Protein AF-A0A654TFN1-F1 (afdb_monomer)

Secondary structure (DSSP, 8-state):
-----SS-SHHHHHHHHHHHHHHHHHHHTTT-SS---------EE--STT--EE--GGG-------------

Radius of gyration: 17.12 Å; Cα contacts (8 Å, |Δi|>4): 31; chains: 1; bounding box: 34×25×50 Å

Foldseek 3Di:
DDDDDQDFCQVVQLVVVVVVVVVVCVVCCVPDVPDDDDDSDDAWDADDPVHTDGDDPPPPDPPDDDDPPDDD

Organism: Mycobacterium tuberculosis (NCBI:txid1773)

Mean predicted aligned error: 11.74 Å

pLDDT: mean 72.8, std 13.37, range [46.03, 93.56]

Sequence (72 aa):
MTTVARTGVEMEALTAVTVTALTVYDMCKAVDRAMTITDIRLDEKSGGRSGHYRRHDADVKPSDGGSTEDGC

Solvent-accessible surface area (backbone atoms only — not comparable to full-atom values): 5157 Å² total; per-residue (Å²): 139,89,80,95,60,100,60,83,64,64,65,60,54,55,51,52,52,51,54,52,52,51,51,52,44,68,72,40,47,84,82,48,80,80,76,76,92,72,89,87,71,84,57,70,45,83,61,70,100,83,43,74,46,67,67,74,82,88,77,74,70,83,83,80,83,78,88,80,85,76,87,129

InterPro domains:
  IPR002820 Molybdopterin cofactor biosynthesis C (MoaC) domain [PF01967] (2-48)
  IPR036522 Molybdopterin cofactor biosynthesis C (MoaC) domain superfamily [G3DSA:3.30.70.640] (1-63)
  IPR036522 Molybdopterin cofactor biosynthesis C (MoaC) domain superfamily [SSF55040] (2-53)

Structure (mmCIF, N/CA/C/O backbone):
data_AF-A0A654TFN1-F1
#
_entry.id   AF-A0A654TFN1-F1
#
loop_
_atom_site.group_PDB
_atom_site.id
_atom_site.type_symbol
_atom_site.label_atom_id
_atom_site.label_alt_id
_atom_site.label_comp_id
_atom_site.label_asym_id
_atom_site.label_entity_id
_atom_site.label_seq_id
_atom_site.pdbx_PDB_ins_code
_atom_site.Cartn_x
_atom_site.Cartn_y
_atom_site.Cartn_z
_atom_site.occupancy
_atom_site.B_iso_or_equiv
_atom_site.auth_seq_id
_atom_site.auth_comp_id
_atom_site.auth_asym_id
_atom_site.auth_atom_id
_atom_site.pdbx_PDB_model_num
ATOM 1 N N . MET A 1 1 ? 3.470 8.994 -12.234 1.00 49.09 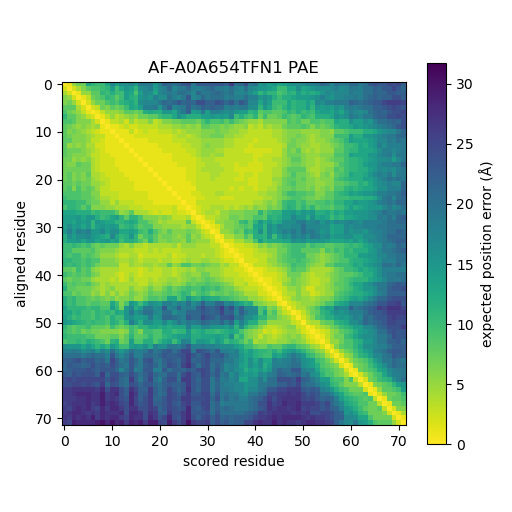1 MET A N 1
ATOM 2 C CA . MET A 1 1 ? 4.843 9.537 -12.308 1.00 49.09 1 MET A CA 1
ATOM 3 C C . MET A 1 1 ? 5.645 8.634 -13.229 1.00 49.09 1 MET A C 1
ATOM 5 O O . MET A 1 1 ? 5.702 7.445 -12.959 1.00 49.09 1 MET A O 1
ATOM 9 N N . THR A 1 2 ? 6.166 9.146 -14.343 1.00 51.22 2 THR A N 1
ATOM 10 C CA . THR A 1 2 ? 6.922 8.346 -15.324 1.00 51.22 2 THR A CA 1
ATOM 11 C C . THR A 1 2 ? 8.393 8.733 -15.248 1.00 51.22 2 THR A C 1
ATOM 13 O O . THR A 1 2 ? 8.746 9.876 -15.535 1.00 51.22 2 THR A O 1
ATOM 16 N N . THR A 1 3 ? 9.248 7.806 -14.839 1.00 58.22 3 THR A N 1
ATOM 17 C CA . THR A 1 3 ? 10.692 8.012 -14.680 1.00 58.22 3 THR A CA 1
ATOM 18 C C . THR A 1 3 ? 11.448 7.162 -15.698 1.00 58.22 3 THR A C 1
ATOM 20 O O . THR A 1 3 ? 11.108 6.006 -15.945 1.00 58.22 3 THR A O 1
ATOM 23 N N . VAL A 1 4 ? 12.481 7.738 -16.318 1.00 59.03 4 VAL A N 1
ATOM 24 C CA . VAL A 1 4 ? 13.339 7.043 -17.291 1.00 59.03 4 VAL A CA 1
ATOM 25 C C . VAL A 1 4 ? 14.623 6.631 -16.573 1.00 59.03 4 VAL A C 1
ATOM 27 O O . VAL A 1 4 ? 15.598 7.378 -16.546 1.00 59.03 4 VAL A O 1
ATOM 30 N N . ALA A 1 5 ? 14.605 5.460 -15.936 1.00 62.12 5 ALA A N 1
ATOM 31 C CA . ALA A 1 5 ? 15.746 4.893 -15.214 1.00 62.12 5 ALA A CA 1
ATOM 32 C C . ALA A 1 5 ? 16.140 3.518 -15.784 1.00 62.12 5 ALA A C 1
ATOM 34 O O . ALA A 1 5 ? 15.344 2.841 -16.435 1.00 62.12 5 ALA A O 1
ATOM 35 N N . ARG A 1 6 ? 17.398 3.097 -15.566 1.00 61.22 6 ARG A N 1
ATOM 36 C CA . ARG A 1 6 ? 17.891 1.770 -16.006 1.00 61.22 6 ARG A CA 1
ATOM 37 C C . ARG A 1 6 ? 17.255 0.621 -15.216 1.00 61.22 6 ARG A C 1
ATOM 39 O O . ARG A 1 6 ? 17.237 -0.506 -15.706 1.00 61.22 6 ARG A O 1
ATOM 46 N N . THR A 1 7 ? 16.756 0.910 -14.018 1.00 67.56 7 THR A N 1
ATOM 47 C CA . THR A 1 7 ? 15.994 0.010 -13.149 1.00 67.56 7 THR A CA 1
ATOM 48 C C . THR A 1 7 ? 14.524 0.424 -13.167 1.00 67.56 7 THR A C 1
ATOM 50 O O . THR A 1 7 ? 14.215 1.591 -13.404 1.00 67.56 7 THR A O 1
ATOM 53 N N . GLY A 1 8 ? 13.611 -0.530 -12.970 1.00 70.75 8 GLY A N 1
ATOM 54 C CA . GLY A 1 8 ? 12.199 -0.194 -12.797 1.00 70.75 8 GLY A CA 1
ATOM 55 C C . GLY A 1 8 ? 11.976 0.590 -11.501 1.00 70.75 8 GLY A C 1
ATOM 56 O O . GLY A 1 8 ? 12.840 0.591 -10.624 1.00 70.75 8 GLY A O 1
ATOM 57 N N . VAL A 1 9 ? 10.832 1.278 -11.422 1.00 79.00 9 VAL A N 1
ATOM 58 C CA . VAL A 1 9 ? 10.440 2.087 -10.257 1.00 79.00 9 VAL A CA 1
ATOM 59 C C . VAL A 1 9 ? 9.414 1.412 -9.349 1.00 79.00 9 VAL A C 1
ATOM 61 O O . VAL A 1 9 ? 8.558 2.055 -8.737 1.00 79.00 9 VAL A O 1
ATOM 64 N N . GLU A 1 10 ? 9.449 0.082 -9.295 1.00 80.75 10 GLU A N 1
ATOM 65 C CA . GLU A 1 10 ? 8.529 -0.697 -8.467 1.00 80.75 10 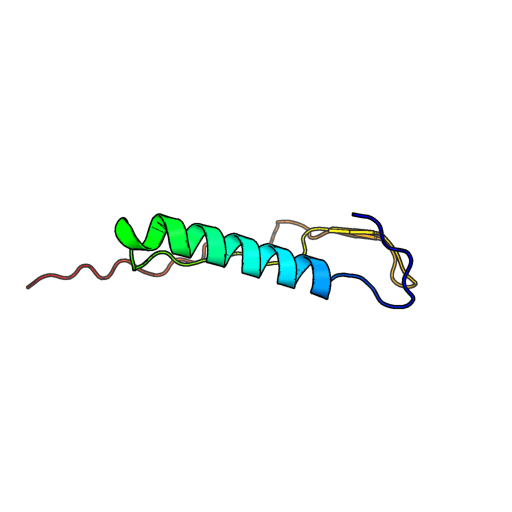GLU A CA 1
ATOM 66 C C . GLU A 1 10 ? 8.711 -0.369 -6.979 1.00 80.75 10 GLU A C 1
ATOM 68 O O . GLU A 1 10 ? 7.734 -0.270 -6.236 1.00 80.75 10 GLU A O 1
ATOM 73 N N . MET A 1 11 ? 9.957 -0.151 -6.553 1.00 85.75 11 MET A N 1
ATOM 74 C CA . MET A 1 11 ? 10.292 0.122 -5.156 1.00 85.75 11 MET A CA 1
ATOM 75 C C . MET A 1 11 ? 9.863 1.525 -4.726 1.00 85.75 11 MET A C 1
ATOM 77 O O . MET A 1 11 ? 9.384 1.687 -3.606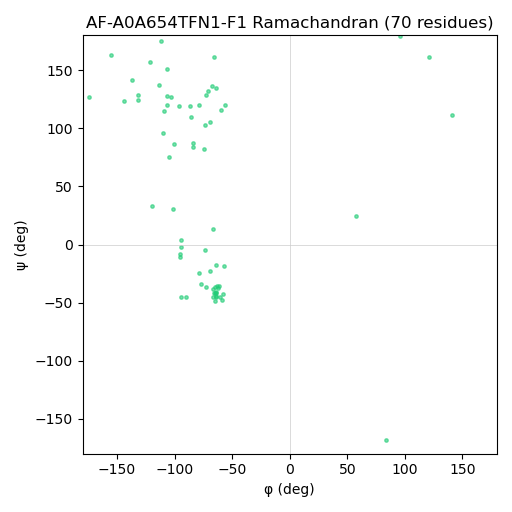 1.00 85.75 11 MET A O 1
ATOM 81 N N . GLU A 1 12 ? 9.964 2.529 -5.598 1.00 86.19 12 GLU A N 1
ATOM 82 C CA . GLU A 1 12 ? 9.469 3.881 -5.332 1.00 86.19 12 GLU A CA 1
ATOM 83 C C . GLU A 1 12 ? 7.945 3.889 -5.197 1.00 86.19 12 GLU A C 1
ATOM 85 O O . GLU A 1 12 ? 7.418 4.525 -4.284 1.00 86.19 12 GLU A O 1
ATOM 90 N N . ALA A 1 13 ? 7.238 3.142 -6.052 1.00 85.56 13 ALA A N 1
ATOM 91 C CA . ALA A 1 13 ? 5.783 3.029 -5.986 1.00 85.56 13 ALA A CA 1
ATOM 92 C C . ALA A 1 13 ? 5.314 2.348 -4.686 1.00 85.56 13 ALA A C 1
ATOM 94 O O . ALA A 1 13 ? 4.451 2.882 -3.985 1.00 85.56 13 ALA A O 1
ATOM 95 N N . LEU A 1 14 ? 5.911 1.205 -4.325 1.00 87.62 14 LEU A N 1
ATOM 96 C CA . LEU A 1 14 ? 5.561 0.471 -3.102 1.00 87.62 14 LEU A CA 1
ATOM 97 C C . LEU A 1 14 ? 5.942 1.243 -1.833 1.00 87.62 14 LEU A C 1
ATOM 99 O O . LEU A 1 14 ? 5.186 1.264 -0.859 1.00 87.62 14 LEU A O 1
ATOM 103 N N . THR A 1 15 ? 7.088 1.922 -1.842 1.00 89.94 15 THR A N 1
ATOM 104 C CA . THR A 1 15 ? 7.514 2.737 -0.697 1.00 89.94 1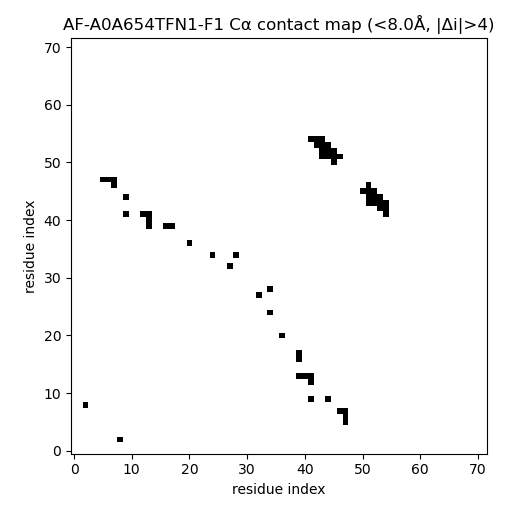5 THR A CA 1
ATOM 105 C C . THR A 1 15 ? 6.580 3.929 -0.507 1.00 89.94 15 THR A C 1
ATOM 107 O O . THR A 1 15 ? 6.136 4.176 0.614 1.00 89.94 15 THR A O 1
ATOM 110 N N . ALA A 1 16 ? 6.219 4.632 -1.587 1.00 89.69 16 ALA A N 1
ATOM 111 C CA . ALA A 1 16 ? 5.298 5.764 -1.519 1.00 89.69 16 ALA A CA 1
ATOM 112 C C . ALA A 1 16 ? 3.938 5.355 -0.938 1.00 89.69 16 ALA A C 1
ATOM 114 O O . ALA A 1 16 ? 3.465 5.996 0.001 1.00 89.69 16 ALA A O 1
ATOM 115 N N . VAL A 1 17 ? 3.348 4.256 -1.427 1.00 90.31 17 VAL A N 1
ATOM 116 C CA . VAL A 1 17 ? 2.035 3.805 -0.939 1.00 90.31 17 VAL A CA 1
ATOM 117 C C . VAL A 1 17 ? 2.087 3.390 0.532 1.00 90.31 17 VAL A C 1
ATOM 119 O O . VAL A 1 17 ? 1.168 3.697 1.286 1.00 90.31 17 VAL A O 1
ATOM 122 N N . THR A 1 18 ? 3.188 2.769 0.970 1.00 92.00 18 THR A N 1
ATOM 123 C CA . THR A 1 18 ? 3.379 2.373 2.372 1.00 92.00 18 THR A CA 1
ATOM 124 C C . THR A 1 18 ? 3.439 3.596 3.285 1.00 92.00 18 THR A C 1
ATOM 126 O O . THR A 1 18 ? 2.763 3.635 4.310 1.00 92.00 18 THR A O 1
ATOM 129 N N . VAL A 1 19 ? 4.194 4.632 2.902 1.00 93.56 19 VAL A N 1
ATOM 130 C CA . VAL A 1 19 ? 4.273 5.885 3.673 1.00 93.56 19 VAL A CA 1
ATOM 131 C C . VAL A 1 19 ? 2.915 6.588 3.718 1.00 93.56 19 VAL A C 1
ATOM 133 O O . VAL A 1 19 ? 2.498 7.055 4.779 1.00 93.56 19 VAL A O 1
ATOM 136 N N . THR A 1 20 ? 2.184 6.629 2.601 1.00 91.56 20 THR A N 1
ATOM 137 C CA . THR A 1 20 ? 0.822 7.181 2.569 1.00 91.56 20 THR A CA 1
ATOM 138 C C . THR A 1 20 ? -0.119 6.411 3.493 1.00 91.56 20 THR A C 1
ATOM 140 O O . THR A 1 20 ? -0.834 7.031 4.278 1.00 91.56 20 THR A O 1
ATOM 143 N N . ALA A 1 21 ? -0.086 5.078 3.463 1.00 89.44 21 ALA A N 1
ATOM 144 C CA . ALA A 1 21 ? -0.934 4.252 4.315 1.00 89.44 21 ALA A CA 1
ATOM 145 C C . ALA A 1 21 ? -0.605 4.437 5.807 1.00 89.44 21 ALA A C 1
ATOM 147 O O . ALA A 1 21 ? -1.514 4.600 6.619 1.00 89.44 21 ALA A O 1
ATOM 148 N N . LEU A 1 22 ? 0.679 4.522 6.166 1.00 89.00 22 LEU A N 1
ATOM 149 C CA . LEU A 1 22 ? 1.106 4.855 7.531 1.00 89.00 22 LEU A CA 1
ATOM 150 C C . LEU A 1 22 ? 0.660 6.259 7.960 1.00 89.00 22 LEU A C 1
ATOM 152 O O . LEU A 1 22 ? 0.301 6.460 9.115 1.00 89.00 22 LEU A O 1
ATOM 156 N N . THR A 1 23 ? 0.638 7.224 7.039 1.00 91.19 23 THR A N 1
ATOM 157 C CA . THR A 1 23 ? 0.147 8.583 7.323 1.00 91.19 23 THR A CA 1
ATOM 158 C C . THR A 1 23 ? -1.350 8.576 7.636 1.00 91.19 23 THR A C 1
ATOM 160 O O . THR A 1 23 ? -1.796 9.236 8.571 1.00 91.19 23 THR A O 1
ATOM 163 N N . VAL A 1 24 ? -2.134 7.797 6.884 1.00 87.62 24 VAL A N 1
ATOM 164 C CA . VAL A 1 24 ? -3.564 7.603 7.166 1.00 87.62 24 VAL A CA 1
ATOM 165 C C . VAL A 1 24 ? -3.754 6.911 8.514 1.00 87.62 24 VAL A C 1
ATOM 167 O O . VAL A 1 24 ? -4.560 7.367 9.323 1.00 87.62 24 VAL A O 1
ATOM 170 N N . TYR A 1 25 ? -2.961 5.875 8.798 1.00 85.12 25 TYR A N 1
ATOM 171 C CA . TYR A 1 25 ? -2.977 5.210 10.097 1.00 85.12 25 TYR A CA 1
ATOM 172 C C . TYR A 1 25 ? -2.677 6.192 11.239 1.00 85.12 25 TYR A C 1
ATOM 174 O O . TYR A 1 25 ? -3.377 6.184 12.246 1.00 85.12 25 TYR A O 1
ATOM 182 N N . ASP A 1 26 ? -1.704 7.096 11.083 1.00 86.06 26 ASP A N 1
ATOM 183 C CA . ASP A 1 26 ? -1.364 8.083 12.115 1.00 86.06 26 ASP A CA 1
ATOM 184 C C . ASP A 1 26 ? -2.528 9.030 12.455 1.00 86.06 26 ASP A C 1
ATOM 186 O O . ASP A 1 26 ? -2.726 9.371 13.623 1.00 86.06 26 ASP A O 1
ATOM 190 N N . MET A 1 27 ? -3.343 9.395 11.462 1.00 88.44 27 MET A N 1
ATOM 191 C CA . MET A 1 27 ? -4.544 10.215 11.664 1.00 88.44 27 MET A CA 1
ATOM 192 C C . MET A 1 27 ? -5.715 9.414 12.252 1.00 88.44 27 MET A C 1
ATOM 194 O O . MET A 1 27 ? -6.497 9.949 13.039 1.00 88.44 27 MET A O 1
ATOM 198 N N . CYS A 1 28 ? -5.844 8.134 11.896 1.00 80.94 28 CYS A N 1
ATOM 199 C CA . CYS A 1 28 ? -6.976 7.289 12.283 1.00 80.94 28 CYS A CA 1
ATOM 200 C C . CYS A 1 28 ? -6.737 6.439 13.543 1.00 80.94 28 CYS A C 1
ATOM 202 O O . CYS A 1 28 ? -7.703 5.925 14.107 1.00 80.94 28 CYS A O 1
ATOM 204 N N . LYS A 1 29 ? -5.497 6.355 14.051 1.00 76.94 29 LYS A N 1
ATOM 205 C CA . LYS A 1 29 ? -5.116 5.571 15.248 1.00 76.94 29 LYS A CA 1
ATOM 206 C C . LY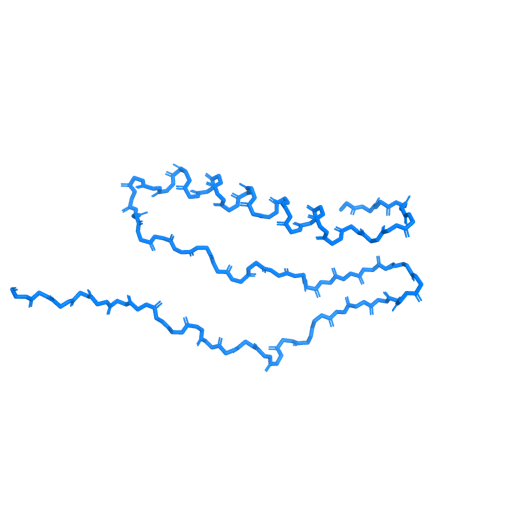S A 1 29 ? -5.887 5.933 16.522 1.00 76.94 29 LYS A C 1
ATOM 208 O O . LYS A 1 29 ? -5.845 5.198 17.508 1.00 76.94 29 LYS A O 1
ATOM 213 N N . ALA A 1 30 ? -6.513 7.111 16.549 1.00 71.94 30 ALA A N 1
ATOM 214 C CA . ALA A 1 30 ? -7.341 7.564 17.661 1.00 71.94 30 ALA A CA 1
ATOM 215 C C . ALA A 1 30 ? -8.743 6.931 17.652 1.00 71.94 30 ALA A C 1
ATOM 217 O O . ALA A 1 30 ? -9.363 6.840 18.707 1.00 71.94 30 ALA A O 1
ATOM 218 N N . VAL A 1 31 ? -9.222 6.505 16.480 1.00 76.62 31 VAL A N 1
ATOM 219 C CA . VAL A 1 31 ? -10.554 5.920 16.277 1.00 76.62 31 VAL A CA 1
ATOM 220 C C . VAL A 1 31 ? -10.485 4.398 16.341 1.00 76.62 31 VAL A C 1
ATOM 222 O O . VAL A 1 31 ? -11.296 3.784 17.025 1.00 76.62 31 VAL A O 1
ATOM 225 N N . ASP A 1 32 ? -9.492 3.799 15.683 1.00 71.62 32 ASP A N 1
ATOM 226 C CA . ASP A 1 32 ? -9.290 2.352 15.666 1.00 71.62 32 ASP A CA 1
ATOM 227 C C . ASP A 1 32 ? -7.789 2.026 15.672 1.00 71.62 32 ASP A C 1
ATOM 229 O O . ASP A 1 32 ? -7.028 2.487 14.819 1.00 71.62 32 ASP A O 1
ATOM 233 N N . ARG A 1 33 ? -7.361 1.248 16.672 1.00 72.56 33 ARG A N 1
ATOM 234 C CA . ARG A 1 33 ? -5.966 0.810 16.862 1.00 72.56 33 ARG A CA 1
ATOM 235 C C . ARG A 1 33 ? -5.684 -0.572 16.271 1.00 72.56 33 ARG A C 1
ATOM 237 O O . ARG A 1 33 ? -4.525 -0.974 16.255 1.00 72.56 33 ARG A O 1
ATOM 244 N N . ALA A 1 34 ? -6.709 -1.292 15.821 1.00 80.12 34 ALA A N 1
ATOM 245 C CA . ALA A 1 34 ? -6.586 -2.592 15.164 1.00 80.12 34 ALA A CA 1
ATOM 246 C C . ALA A 1 34 ? -6.555 -2.472 13.627 1.00 80.12 34 ALA A C 1
ATOM 248 O O . ALA A 1 34 ? -6.520 -3.482 12.921 1.00 80.12 34 ALA A O 1
ATOM 249 N N . MET A 1 35 ? -6.552 -1.243 13.097 1.00 78.62 35 MET A N 1
ATOM 250 C CA . MET A 1 35 ? -6.548 -0.983 11.661 1.00 78.62 35 MET A CA 1
ATOM 251 C C . MET A 1 35 ? -5.351 -1.668 10.984 1.00 78.62 35 MET A C 1
ATOM 253 O O . MET A 1 35 ? -4.192 -1.398 11.288 1.00 78.62 35 MET A O 1
ATOM 257 N N . THR A 1 36 ? -5.628 -2.561 10.038 1.00 82.94 36 THR A N 1
ATOM 258 C CA . THR A 1 36 ? -4.590 -3.298 9.312 1.00 82.94 36 THR A CA 1
ATOM 259 C C . THR A 1 36 ? -4.478 -2.755 7.894 1.00 82.94 36 THR A C 1
ATOM 261 O O . THR A 1 36 ? -5.473 -2.647 7.182 1.00 82.94 36 THR A O 1
ATOM 264 N N . ILE A 1 37 ? -3.261 -2.407 7.476 1.00 86.00 37 ILE A N 1
ATOM 265 C CA . ILE A 1 37 ? -2.974 -2.010 6.096 1.00 86.00 37 ILE A CA 1
ATOM 266 C C . ILE A 1 37 ? -2.702 -3.286 5.289 1.00 86.00 37 ILE A C 1
ATOM 268 O O . ILE A 1 37 ? -1.677 -3.938 5.492 1.00 86.00 37 ILE A O 1
ATOM 272 N N . THR A 1 38 ? -3.613 -3.648 4.387 1.00 85.06 38 THR A N 1
ATOM 273 C CA . THR A 1 38 ? -3.515 -4.837 3.522 1.00 85.06 38 THR A CA 1
ATOM 274 C C . THR A 1 38 ? -3.325 -4.456 2.049 1.00 85.06 38 THR A C 1
ATOM 276 O O . THR A 1 38 ? -3.318 -3.280 1.690 1.00 85.06 38 THR A O 1
ATOM 279 N N . ASP A 1 39 ? -3.124 -5.462 1.189 1.00 82.44 39 ASP A N 1
ATOM 280 C CA . ASP A 1 39 ? -3.125 -5.328 -0.278 1.00 82.44 39 ASP A CA 1
ATOM 281 C C . ASP A 1 39 ? -2.112 -4.333 -0.885 1.00 82.44 39 ASP A C 1
ATOM 283 O O . ASP A 1 39 ? -2.274 -3.890 -2.024 1.00 82.44 39 ASP A O 1
ATOM 287 N N . ILE A 1 40 ? -1.008 -4.028 -0.192 1.00 85.44 40 ILE A N 1
ATOM 288 C CA . ILE A 1 40 ? 0.099 -3.265 -0.788 1.00 85.44 40 ILE A CA 1
ATOM 289 C C . ILE A 1 40 ? 0.790 -4.129 -1.848 1.00 85.44 40 ILE A C 1
ATOM 291 O O . ILE A 1 40 ? 1.529 -5.065 -1.536 1.00 85.44 40 ILE A O 1
ATOM 295 N N . ARG A 1 41 ? 0.551 -3.814 -3.123 1.00 82.88 41 ARG A N 1
ATOM 296 C CA . ARG A 1 41 ? 1.103 -4.550 -4.267 1.00 82.88 41 ARG A CA 1
ATOM 297 C C . ARG A 1 41 ? 1.190 -3.684 -5.518 1.00 82.88 41 ARG A C 1
ATOM 299 O O . ARG A 1 41 ? 0.537 -2.651 -5.624 1.00 82.88 41 ARG A O 1
ATOM 306 N N . LEU A 1 42 ? 1.988 -4.137 -6.480 1.00 83.31 42 LEU A N 1
ATOM 307 C CA . LEU A 1 42 ? 2.115 -3.502 -7.787 1.00 83.31 42 LEU A CA 1
ATOM 308 C C . LEU A 1 42 ? 1.032 -4.029 -8.735 1.00 83.31 42 LEU A C 1
ATOM 310 O O . LEU A 1 42 ? 0.987 -5.229 -9.013 1.00 83.31 42 LEU A O 1
ATOM 314 N N . ASP A 1 43 ? 0.182 -3.132 -9.225 1.00 81.81 43 ASP A N 1
ATOM 315 C CA . ASP A 1 43 ? -0.931 -3.485 -10.112 1.00 81.81 43 ASP A CA 1
ATOM 316 C C . ASP A 1 43 ? -0.533 -3.441 -11.594 1.00 81.81 43 ASP A C 1
ATOM 318 O O . ASP A 1 43 ? -0.748 -4.382 -12.360 1.00 81.81 43 ASP A O 1
ATOM 322 N N . GLU A 1 44 ? 0.164 -2.378 -11.986 1.00 79.69 44 GLU A N 1
ATOM 323 C CA . GLU A 1 44 ? 0.665 -2.197 -13.339 1.00 79.69 44 GLU A CA 1
ATOM 324 C C . GLU A 1 44 ? 2.093 -1.660 -13.311 1.00 79.69 44 GLU A C 1
ATOM 326 O O . GLU A 1 44 ? 2.461 -0.798 -12.511 1.00 79.69 44 GLU A O 1
ATOM 331 N N . LYS A 1 45 ? 2.900 -2.160 -14.239 1.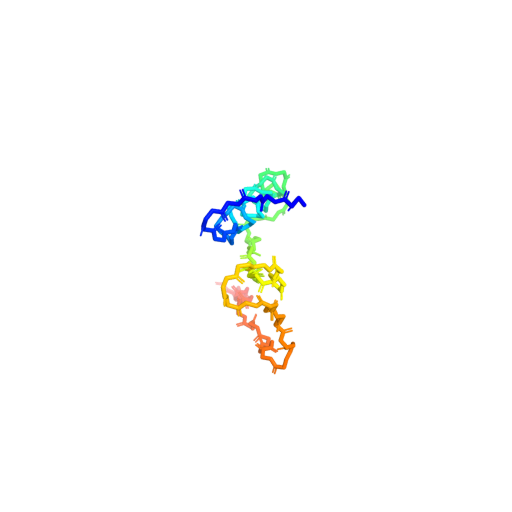00 77.62 45 LYS A N 1
ATOM 332 C CA . LYS A 1 45 ? 4.183 -1.584 -14.600 1.00 77.62 45 LYS A CA 1
ATOM 333 C C . LYS A 1 45 ? 4.270 -1.488 -16.111 1.00 77.62 45 LYS A C 1
ATOM 335 O O . LYS A 1 45 ? 4.223 -2.489 -16.821 1.00 77.62 45 LYS A O 1
ATOM 340 N N . SER A 1 46 ? 4.523 -0.282 -16.590 1.00 72.06 46 SER A N 1
ATOM 341 C CA . SER A 1 46 ? 4.885 -0.014 -17.976 1.00 72.06 46 SER A CA 1
ATOM 342 C C . SER A 1 46 ? 6.373 0.330 -18.075 1.00 72.06 46 SER A C 1
ATOM 344 O O . SER A 1 46 ? 6.805 1.330 -17.500 1.00 72.06 46 SER A O 1
ATOM 346 N N . GLY A 1 47 ? 7.153 -0.452 -18.829 1.00 66.75 47 GLY A N 1
ATOM 347 C CA . GLY A 1 47 ? 8.503 -0.067 -19.258 1.00 66.75 47 GLY A CA 1
ATOM 348 C C . GLY A 1 47 ? 9.648 -0.992 -18.826 1.00 66.75 47 GLY A C 1
ATOM 349 O O . GLY A 1 47 ? 9.546 -1.790 -17.894 1.00 66.75 47 GLY A O 1
ATOM 350 N N . GLY A 1 48 ? 10.776 -0.853 -19.528 1.00 63.91 48 GLY A N 1
ATOM 351 C CA . GLY A 1 48 ? 11.979 -1.672 -19.363 1.00 63.91 48 GLY A CA 1
ATOM 352 C C . GLY A 1 48 ? 12.070 -2.840 -20.353 1.00 63.91 48 GLY A C 1
ATOM 353 O O . GLY A 1 48 ? 11.193 -3.054 -21.186 1.00 63.91 48 GLY A O 1
ATOM 354 N N . ARG A 1 49 ? 13.160 -3.612 -20.258 1.00 57.72 49 ARG A N 1
ATOM 355 C CA . ARG A 1 49 ? 13.451 -4.763 -21.139 1.00 57.72 49 ARG A CA 1
ATOM 356 C C . ARG A 1 49 ? 12.427 -5.909 -20.999 1.00 57.72 49 ARG A C 1
ATOM 358 O O . ARG A 1 49 ? 12.363 -6.762 -21.872 1.00 57.72 49 ARG A O 1
ATOM 365 N N . SER A 1 50 ? 11.645 -5.922 -19.918 1.00 63.41 50 SER A N 1
ATOM 366 C CA . SER A 1 50 ? 10.658 -6.956 -19.579 1.00 63.41 50 SER A CA 1
ATOM 367 C C . SER A 1 50 ? 9.216 -6.667 -20.034 1.00 63.41 50 SER A C 1
ATOM 369 O O . SER A 1 50 ? 8.368 -7.537 -19.869 1.00 63.41 50 SER A O 1
ATOM 371 N N . GLY A 1 51 ? 8.934 -5.510 -20.650 1.00 68.88 51 GLY A N 1
ATOM 372 C CA . GLY A 1 51 ? 7.614 -5.192 -21.223 1.00 68.88 51 GLY A CA 1
ATOM 373 C C . GLY A 1 51 ? 6.579 -4.639 -20.229 1.00 68.88 51 GLY A C 1
ATOM 374 O O . GLY A 1 51 ? 6.923 -4.226 -19.123 1.00 68.88 51 GLY A O 1
ATOM 375 N N . HIS A 1 52 ? 5.309 -4.575 -20.658 1.00 75.06 52 HIS A N 1
ATOM 376 C CA . HIS A 1 52 ? 4.175 -4.177 -19.813 1.00 75.06 52 HIS A CA 1
ATOM 377 C C . HIS A 1 52 ? 3.743 -5.350 -18.930 1.00 75.06 52 HIS A C 1
ATOM 379 O O . HIS A 1 52 ? 3.339 -6.396 -19.435 1.00 75.06 52 HIS A O 1
ATOM 385 N N . TYR A 1 53 ? 3.806 -5.161 -17.618 1.00 77.31 53 TYR A N 1
ATOM 386 C CA . TYR A 1 53 ? 3.255 -6.079 -16.633 1.00 77.31 53 TYR A CA 1
ATOM 387 C C . TYR A 1 53 ? 1.948 -5.499 -16.105 1.00 77.31 53 TYR A C 1
ATOM 389 O O . TYR A 1 53 ? 1.918 -4.365 -15.634 1.00 77.31 53 TYR A O 1
ATOM 397 N N . ARG A 1 54 ? 0.876 -6.283 -16.164 1.00 78.75 54 ARG A N 1
ATOM 398 C CA . ARG A 1 54 ? -0.404 -5.954 -15.543 1.00 78.75 54 ARG A CA 1
ATOM 399 C C . ARG A 1 54 ? -0.866 -7.165 -14.758 1.00 78.75 54 ARG A C 1
ATOM 401 O O . ARG A 1 54 ? -0.874 -8.277 -15.293 1.00 78.75 54 ARG A O 1
ATOM 408 N N . ARG A 1 55 ? -1.213 -6.962 -13.493 1.00 71.88 55 ARG A N 1
ATOM 409 C CA . ARG A 1 55 ? -1.758 -8.021 -12.654 1.00 71.88 55 ARG A CA 1
ATOM 410 C C . ARG A 1 55 ? -3.144 -8.403 -13.183 1.00 71.88 55 ARG A C 1
ATOM 412 O O . ARG A 1 55 ? -3.934 -7.549 -13.567 1.00 71.88 55 ARG A O 1
ATOM 419 N N . HIS A 1 56 ? -3.415 -9.702 -13.256 1.00 67.38 56 HIS A N 1
ATOM 420 C CA . HIS A 1 56 ? -4.739 -10.228 -13.580 1.00 67.38 56 HIS A CA 1
ATOM 421 C C . HIS A 1 56 ? -5.423 -10.551 -12.246 1.00 67.38 56 HIS A C 1
ATOM 423 O O . HIS A 1 56 ? -4.900 -11.358 -11.478 1.00 67.38 56 HIS A O 1
ATOM 429 N N . ASP A 1 57 ? -6.554 -9.915 -11.942 1.00 59.44 57 ASP A N 1
ATOM 430 C CA . ASP A 1 57 ? -7.208 -9.913 -10.617 1.00 59.44 57 ASP A CA 1
ATOM 431 C C . ASP A 1 57 ? -7.780 -11.264 -10.132 1.00 59.44 57 ASP A C 1
ATOM 433 O O . ASP A 1 57 ? -8.511 -11.322 -9.147 1.00 59.44 57 ASP A O 1
ATOM 437 N N . ALA A 1 58 ? -7.430 -12.381 -10.770 1.00 57.03 58 ALA A N 1
ATOM 438 C CA . ALA A 1 58 ? -7.979 -13.704 -10.467 1.00 57.03 58 ALA A CA 1
ATOM 439 C C . ALA A 1 58 ? -7.476 -14.339 -9.149 1.00 57.03 58 ALA A C 1
ATOM 441 O O . ALA A 1 58 ? -7.964 -15.401 -8.780 1.00 57.03 58 ALA A O 1
ATOM 442 N N . ASP A 1 59 ? -6.531 -13.714 -8.435 1.00 55.78 59 ASP A N 1
ATOM 443 C CA . ASP A 1 59 ? -5.913 -14.263 -7.212 1.00 55.78 59 ASP A CA 1
ATOM 444 C C . ASP A 1 59 ? -6.126 -13.370 -5.972 1.00 55.78 59 ASP A C 1
ATOM 446 O O . ASP A 1 59 ? -5.269 -13.253 -5.100 1.00 55.78 59 ASP A O 1
ATOM 450 N N . VAL A 1 60 ? -7.263 -12.673 -5.887 1.00 55.22 60 VAL A N 1
ATOM 451 C CA . VAL A 1 60 ? -7.701 -12.075 -4.615 1.00 55.22 60 VAL A CA 1
ATOM 452 C C . VAL A 1 60 ? -8.437 -13.157 -3.832 1.00 55.22 60 VAL A C 1
ATOM 454 O O . VAL A 1 60 ? -9.653 -13.304 -3.941 1.00 55.22 60 VAL A O 1
ATOM 457 N N . LYS A 1 61 ? -7.700 -13.960 -3.058 1.00 55.50 61 LYS A N 1
ATOM 458 C CA . LYS A 1 61 ? -8.335 -14.699 -1.964 1.00 55.50 61 LYS A CA 1
ATOM 459 C C . LYS A 1 61 ? -8.697 -13.692 -0.873 1.00 55.50 61 LYS A C 1
ATOM 461 O O . LYS A 1 61 ? -7.837 -12.875 -0.539 1.00 55.50 61 LYS A O 1
ATOM 466 N N . PRO A 1 62 ? -9.929 -13.719 -0.338 1.00 57.41 62 PRO A N 1
ATOM 467 C CA . PRO A 1 62 ? -10.281 -12.874 0.789 1.00 57.41 62 PRO A CA 1
ATOM 468 C C . PRO A 1 62 ? -9.336 -13.245 1.930 1.00 57.41 62 PRO A C 1
ATOM 470 O O . PRO A 1 62 ? -9.296 -14.395 2.370 1.00 57.41 62 PRO A O 1
ATOM 473 N N . SER A 1 63 ? -8.499 -12.300 2.347 1.00 60.91 63 SER A N 1
ATOM 474 C CA . SER A 1 63 ? -7.754 -12.428 3.590 1.00 60.91 63 SER A CA 1
ATOM 475 C C . SER A 1 63 ? -8.745 -12.201 4.725 1.00 60.91 63 SER A C 1
ATOM 477 O O . SER A 1 63 ? -8.892 -11.089 5.227 1.00 60.91 63 SER A O 1
ATOM 479 N N . ASP A 1 64 ? -9.470 -13.264 5.062 1.00 61.47 64 ASP A N 1
ATOM 480 C CA . ASP A 1 64 ? -10.141 -13.409 6.343 1.00 61.47 64 ASP A CA 1
ATOM 481 C C . ASP A 1 64 ? -9.086 -13.459 7.460 1.00 61.47 64 ASP A C 1
ATOM 483 O O . ASP A 1 64 ? -8.097 -14.192 7.359 1.00 61.47 64 ASP A O 1
ATOM 487 N N . GLY A 1 65 ? -9.320 -12.715 8.543 1.00 53.31 65 GLY A N 1
ATOM 488 C CA . GLY A 1 65 ? -8.624 -12.886 9.822 1.00 53.31 65 GLY A CA 1
ATOM 489 C C . GLY A 1 65 ? -8.292 -11.558 10.511 1.00 53.31 65 GLY A C 1
ATOM 490 O O . GLY A 1 65 ? -7.439 -10.820 10.042 1.00 53.31 65 GLY A O 1
ATOM 491 N N . GLY A 1 66 ? -8.888 -11.194 11.643 1.00 47.56 66 GLY A N 1
ATOM 492 C CA . GLY A 1 66 ? -9.883 -11.898 12.440 1.00 47.56 66 GLY A CA 1
ATOM 493 C C . GLY A 1 66 ? -10.363 -10.998 13.576 1.00 47.56 66 GLY A C 1
ATOM 494 O O . GLY A 1 66 ? -9.562 -10.481 14.351 1.00 47.56 66 GLY A O 1
ATOM 495 N N . SER A 1 67 ? -11.678 -10.829 13.674 1.00 53.16 67 SER A N 1
ATOM 496 C CA . SER A 1 67 ? -12.328 -10.421 14.912 1.00 53.16 67 SER A CA 1
ATOM 497 C C . SER A 1 67 ? -12.311 -11.628 15.847 1.00 53.16 67 SER A C 1
ATOM 499 O O . SER A 1 67 ? -13.093 -12.557 15.669 1.00 53.16 67 SER A O 1
ATOM 501 N N . THR A 1 68 ? -11.418 -11.636 16.831 1.00 57.66 68 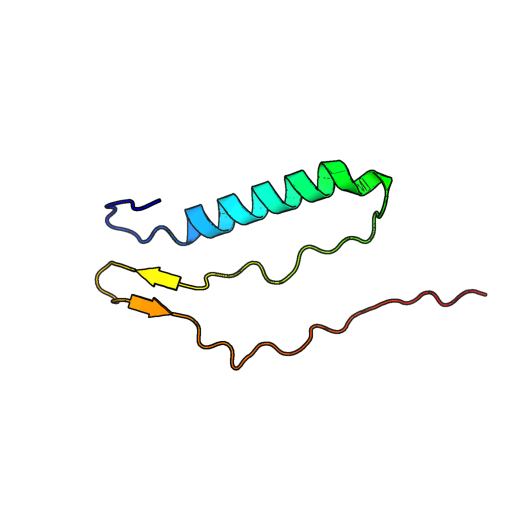THR A N 1
ATOM 502 C CA . THR A 1 68 ? -11.664 -12.380 18.072 1.00 57.66 68 THR A CA 1
ATOM 503 C C . THR A 1 68 ? -12.004 -11.353 19.140 1.00 57.66 68 THR A C 1
ATOM 505 O O . THR A 1 68 ? -11.185 -10.986 19.977 1.00 57.66 68 THR A O 1
ATOM 508 N N . GLU A 1 69 ? -13.227 -10.840 19.048 1.00 58.50 69 GLU A N 1
ATOM 509 C CA . GLU A 1 69 ? -13.953 -10.356 20.214 1.00 58.50 69 GLU A CA 1
ATOM 510 C C . GLU A 1 69 ? -14.627 -11.580 20.836 1.00 58.50 69 GLU A C 1
ATOM 512 O O . GLU A 1 69 ? -15.780 -11.866 20.541 1.00 58.50 69 GLU A O 1
ATOM 517 N N . ASP A 1 70 ? -13.901 -12.322 21.669 1.00 55.22 70 ASP A N 1
ATOM 518 C CA . ASP A 1 70 ? -14.527 -13.273 22.585 1.00 55.22 70 ASP A CA 1
ATOM 519 C C . ASP A 1 70 ? -14.359 -12.732 23.999 1.00 55.22 70 ASP A C 1
ATOM 521 O O . ASP A 1 70 ? -13.320 -12.869 24.646 1.00 55.22 70 ASP A O 1
ATOM 525 N N . GLY A 1 71 ? -15.408 -12.043 24.441 1.00 59.81 71 GLY A N 1
ATOM 526 C CA . GLY A 1 71 ? -15.614 -11.719 25.837 1.00 59.81 71 GLY A CA 1
ATOM 527 C C . GLY A 1 71 ? -16.021 -12.959 26.630 1.00 59.81 71 GLY A C 1
ATOM 528 O O . GLY A 1 71 ? -16.991 -13.635 26.291 1.00 59.81 71 GLY A O 1
ATOM 529 N N . CYS A 1 72 ? -15.309 -13.194 27.727 1.00 46.03 72 CYS A N 1
ATOM 530 C CA . CYS A 1 72 ? -15.871 -13.438 29.054 1.00 46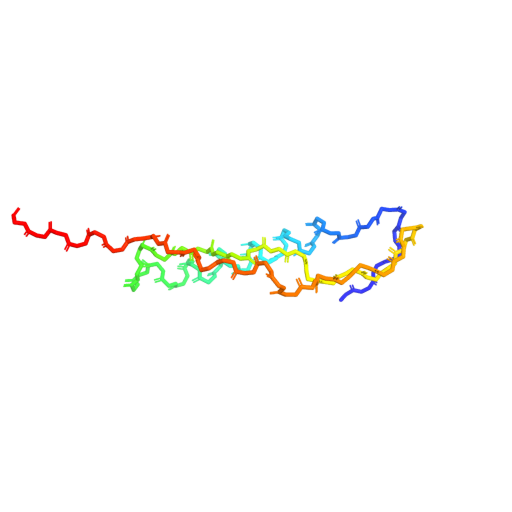.03 72 CYS A CA 1
ATOM 531 C C . CYS A 1 72 ? -14.828 -13.041 30.104 1.00 46.03 72 CYS A C 1
ATOM 533 O O . CYS A 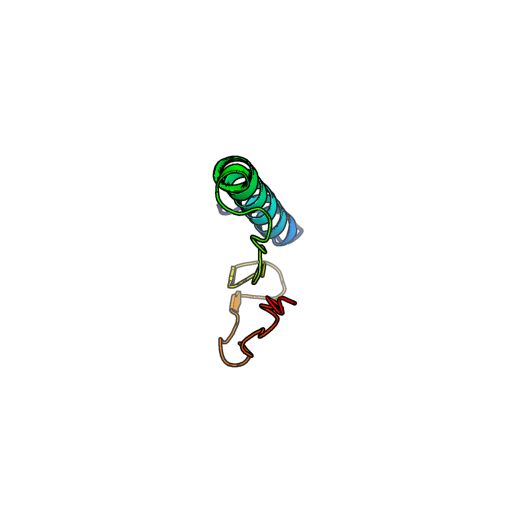1 72 ? -13.634 -13.346 29.890 1.00 46.03 72 CYS A O 1
#